Protein AF-A0A2H8TNC4-F1 (afdb_monomer)

Solvent-accessible surface area (backbone atoms only — not comparable to full-atom values): 6251 Å² total; per-residue (Å²): 139,68,77,62,63,60,59,54,50,54,49,52,51,51,62,71,61,66,63,82,79,84,84,84,79,81,80,90,71,96,87,67,88,73,74,78,86,77,75,44,74,69,52,53,50,50,51,54,50,56,70,69,66,47,72,60,62,66,52,49,52,57,48,42,38,72,75,75,38,50,90,50,41,62,58,56,50,51,54,50,49,53,55,49,51,56,53,48,50,55,51,48,55,52,48,71,74,60,124

pLDDT: mean 73.12, std 14.68, range [43.94, 95.25]

Mean predicted aligned error: 13.78 Å

Foldseek 3Di:
DDCVVVVVVVVVVVVVLPDDPPVDDDDDDPDDPDDPPPQDPVNVVVVVVVVVPDPCCVVVLVVCCPPPAPVNSVVVVVVVVVVVVVVVVVVVVVVVVPD

Organism: NCBI:txid742174

Radius of gyration: 20.62 Å; Cα contacts (8 Å, |Δi|>4): 7; chains: 1; bounding box: 57×24×50 Å

Secondary structure (DSSP, 8-state):
--THHHHHHHHHHHHHH------S-----TT---------HHHHHHHHHHHHS-HHHHHHHHHHIIIIIGGGHHHHHHHHHHHHHHHHHHHHHHHHH--

Sequence (99 aa):
MDGSWWNSREKLIQVMSRRKSDDDVLIDQPGKEKLARVLNLVDLTALGVGSTLGVGVYVLAGAVAKTDAGPAVVLSFILAAFASAFAGLCYAEFAARVP

Structure (mmCIF, N/CA/C/O backbone):
data_AF-A0A2H8TNC4-F1
#
_entry.id   AF-A0A2H8TNC4-F1
#
loop_
_atom_site.group_PDB
_atom_site.id
_atom_site.type_symbol
_atom_site.label_atom_id
_atom_site.label_alt_id
_atom_site.label_comp_id
_atom_site.label_asym_id
_atom_site.label_entity_id
_atom_site.label_seq_id
_atom_site.pdbx_PDB_ins_code
_atom_site.Cartn_x
_atom_site.Cartn_y
_atom_site.Cartn_z
_atom_site.occupancy
_atom_site.B_iso_or_equiv
_atom_site.auth_seq_id
_atom_site.auth_comp_id
_atom_site.auth_asym_id
_atom_site.auth_atom_id
_atom_site.pdbx_PDB_model_num
ATOM 1 N N . MET A 1 1 ? -24.409 -12.983 -24.078 1.00 53.22 1 MET A N 1
ATOM 2 C CA . MET A 1 1 ? -23.524 -12.769 -22.916 1.00 53.22 1 MET A CA 1
ATOM 3 C C . MET A 1 1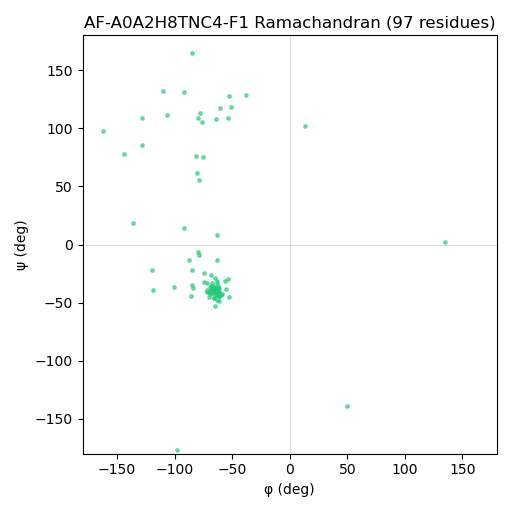 ? -22.103 -12.874 -23.420 1.00 53.22 1 MET A C 1
ATOM 5 O O . MET A 1 1 ? -21.620 -13.958 -23.714 1.00 53.22 1 MET A O 1
ATOM 9 N N . ASP A 1 2 ? -21.527 -11.721 -23.706 1.00 57.94 2 ASP A N 1
ATOM 10 C CA . ASP A 1 2 ? -20.751 -11.514 -24.920 1.00 57.94 2 ASP A CA 1
ATOM 11 C C . ASP A 1 2 ? -19.281 -11.384 -24.530 1.00 57.94 2 ASP A C 1
ATOM 13 O O . ASP A 1 2 ? -18.937 -10.620 -23.628 1.00 57.94 2 ASP A O 1
ATOM 17 N N . GLY A 1 3 ? -18.397 -12.109 -25.219 1.00 64.38 3 GLY A N 1
ATOM 18 C CA . GLY A 1 3 ? -16.948 -12.112 -24.973 1.00 64.38 3 GLY A CA 1
ATOM 19 C C . GLY A 1 3 ? -16.240 -10.764 -25.194 1.00 64.38 3 GLY A C 1
ATOM 20 O O . GLY A 1 3 ? -15.014 -10.703 -25.145 1.00 64.38 3 GLY A O 1
ATOM 21 N N . SER A 1 4 ? -16.982 -9.672 -25.419 1.00 61.94 4 SER A N 1
ATOM 22 C CA . SER A 1 4 ? -16.447 -8.317 -25.599 1.00 61.94 4 SER A CA 1
ATOM 23 C C . SER A 1 4 ? -15.832 -7.745 -24.313 1.00 61.94 4 SER A C 1
AT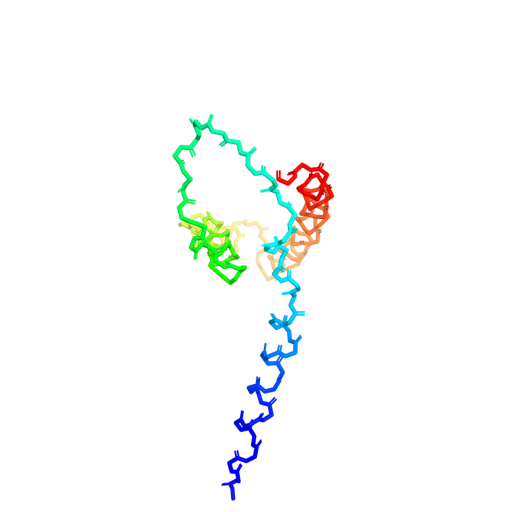OM 25 O O . SER A 1 4 ? -14.903 -6.939 -24.384 1.00 61.94 4 SER A O 1
ATOM 27 N N . TRP A 1 5 ? -16.283 -8.207 -23.139 1.00 64.25 5 TRP A N 1
ATOM 28 C CA . TRP A 1 5 ? -15.784 -7.737 -21.842 1.00 64.25 5 TRP A CA 1
ATOM 29 C C . TRP A 1 5 ? -14.329 -8.158 -21.579 1.00 64.25 5 TRP A C 1
ATOM 31 O O . TRP A 1 5 ? -13.550 -7.378 -21.033 1.00 64.25 5 TRP A O 1
ATOM 41 N N . TRP A 1 6 ? -13.928 -9.353 -22.030 1.00 68.56 6 TRP A N 1
ATOM 42 C CA . TRP A 1 6 ? -12.548 -9.845 -21.902 1.00 68.56 6 TRP A CA 1
ATOM 43 C C . TRP A 1 6 ? -11.570 -8.996 -22.727 1.00 68.56 6 TRP A C 1
ATOM 45 O O . TRP A 1 6 ? -10.574 -8.503 -22.200 1.00 68.56 6 TRP A O 1
ATOM 55 N N . ASN A 1 7 ? -11.939 -8.694 -23.974 1.00 70.88 7 ASN A N 1
ATOM 56 C CA . ASN A 1 7 ? -11.122 -7.905 -24.901 1.00 70.88 7 ASN A CA 1
ATOM 57 C C . ASN A 1 7 ? -10.916 -6.450 -24.419 1.00 70.88 7 ASN A C 1
ATOM 59 O O . ASN A 1 7 ? -9.899 -5.811 -24.694 1.00 70.88 7 ASN A O 1
ATOM 63 N N . SER A 1 8 ? -11.878 -5.909 -23.661 1.00 69.94 8 SER A N 1
ATOM 64 C CA . SER A 1 8 ? -11.774 -4.568 -23.076 1.00 69.94 8 SER A CA 1
ATOM 65 C C . SER A 1 8 ? -10.816 -4.515 -21.880 1.00 69.94 8 SER A C 1
ATOM 67 O O . SER A 1 8 ? -10.150 -3.499 -21.686 1.00 69.94 8 SER A O 1
ATOM 69 N N . ARG A 1 9 ? -10.695 -5.595 -21.095 1.00 70.12 9 ARG A N 1
ATOM 70 C CA . ARG A 1 9 ? -9.721 -5.676 -19.991 1.00 70.12 9 ARG A CA 1
ATOM 71 C C . ARG A 1 9 ? -8.299 -5.809 -20.509 1.00 70.12 9 ARG A C 1
ATOM 73 O O . ARG A 1 9 ? -7.414 -5.131 -20.001 1.00 70.12 9 ARG A O 1
ATOM 80 N N . GLU A 1 10 ? -8.092 -6.614 -21.545 1.00 67.69 10 GLU A N 1
ATOM 81 C CA . GLU A 1 10 ? -6.778 -6.790 -22.171 1.00 67.69 10 GLU A CA 1
ATOM 82 C C . GLU A 1 10 ? -6.257 -5.485 -22.782 1.00 67.69 10 GLU A C 1
ATOM 84 O O . GLU A 1 10 ? -5.090 -5.139 -22.600 1.00 67.69 10 GLU A O 1
ATOM 89 N N . LYS A 1 11 ? -7.138 -4.696 -23.412 1.00 65.31 11 LYS A N 1
ATOM 90 C CA . LYS A 1 11 ? -6.797 -3.350 -23.896 1.00 65.31 11 LYS A CA 1
ATOM 91 C C . LYS A 1 11 ? -6.417 -2.396 -22.768 1.00 65.31 11 LYS A C 1
ATOM 93 O O . LYS A 1 11 ? -5.444 -1.665 -22.912 1.00 65.31 11 LYS A O 1
ATOM 98 N N . LEU A 1 12 ? -7.135 -2.405 -21.643 1.00 69.50 12 LEU A N 1
ATOM 99 C CA . LEU A 1 12 ? -6.782 -1.571 -20.488 1.00 69.50 12 LEU A CA 1
ATOM 100 C C . LEU A 1 12 ? -5.453 -2.002 -19.855 1.00 69.50 12 LEU A C 1
ATOM 102 O O . LEU A 1 12 ? -4.655 -1.148 -19.477 1.00 69.50 12 LEU A O 1
ATOM 106 N N . ILE A 1 13 ? -5.176 -3.307 -19.809 1.00 68.19 13 ILE A N 1
ATOM 107 C CA . ILE A 1 13 ? -3.898 -3.848 -19.332 1.00 68.19 13 ILE A CA 1
ATOM 108 C C . ILE A 1 13 ? -2.759 -3.458 -20.285 1.00 68.19 13 ILE A C 1
ATOM 110 O O . ILE A 1 13 ? -1.719 -3.010 -19.814 1.00 68.19 13 ILE A O 1
ATOM 114 N N . GLN A 1 14 ? -2.958 -3.515 -21.607 1.00 65.69 14 GLN A N 1
ATOM 115 C CA . GLN A 1 14 ? -1.965 -3.042 -22.581 1.00 65.69 14 GLN A CA 1
ATOM 116 C C . GLN A 1 14 ? -1.739 -1.526 -22.520 1.00 65.69 14 GLN A C 1
ATOM 118 O O . GLN A 1 14 ? -0.596 -1.090 -22.623 1.00 65.69 14 GLN A O 1
ATOM 123 N N . VAL A 1 15 ? -2.788 -0.716 -22.334 1.00 63.88 15 VAL A N 1
ATOM 124 C CA . VAL A 1 15 ? -2.669 0.750 -22.222 1.00 63.88 15 VAL A CA 1
ATOM 125 C C . VAL A 1 15 ? -1.946 1.148 -20.932 1.00 63.88 15 VAL A C 1
ATOM 127 O O . VAL A 1 15 ? -1.101 2.037 -20.970 1.00 63.88 15 VAL A O 1
ATOM 130 N N . MET A 1 16 ? -2.200 0.457 -19.814 1.00 64.25 16 MET A N 1
ATOM 131 C CA . MET A 1 16 ? -1.454 0.670 -18.565 1.00 64.25 16 MET A CA 1
ATOM 132 C C . MET A 1 16 ? -0.018 0.125 -18.631 1.00 64.25 16 MET A C 1
ATOM 134 O O . MET A 1 16 ? 0.889 0.722 -18.055 1.00 64.25 16 MET A O 1
ATOM 138 N N . SER A 1 17 ? 0.207 -0.972 -19.363 1.00 61.28 17 SER A N 1
ATOM 139 C CA . SER A 1 17 ? 1.527 -1.588 -19.556 1.00 61.28 17 SER A CA 1
ATOM 140 C C . SER A 1 17 ? 2.397 -0.865 -20.588 1.00 61.28 17 SER A C 1
ATOM 142 O O . SER A 1 17 ? 3.582 -1.174 -20.702 1.00 61.28 17 SER A O 1
ATOM 144 N N . ARG A 1 18 ? 1.858 0.106 -21.337 1.00 47.75 18 ARG A N 1
ATOM 145 C CA . ARG A 1 18 ? 2.604 0.890 -22.330 1.00 47.75 18 ARG A CA 1
ATOM 146 C C . ARG A 1 18 ? 3.442 1.987 -21.660 1.00 47.75 18 ARG A C 1
ATOM 148 O O . ARG A 1 18 ? 3.324 3.164 -21.984 1.00 47.75 18 ARG A O 1
ATOM 155 N N . ARG A 1 19 ? 4.303 1.618 -20.709 1.00 53.69 19 ARG A N 1
ATOM 156 C CA . ARG A 1 19 ? 5.424 2.474 -20.305 1.00 53.69 19 ARG A CA 1
ATOM 157 C C . ARG A 1 19 ? 6.632 2.090 -21.143 1.00 53.69 19 ARG A C 1
ATOM 159 O O . ARG A 1 19 ? 6.908 0.914 -21.343 1.00 53.69 19 ARG A O 1
ATOM 166 N N . LYS A 1 20 ? 7.273 3.115 -21.697 1.00 44.94 20 LYS A N 1
ATOM 167 C CA . LYS A 1 20 ? 8.429 3.021 -22.580 1.00 44.94 20 LYS A CA 1
ATOM 168 C C . LYS A 1 20 ? 9.498 2.143 -21.929 1.00 44.94 20 LYS A C 1
ATOM 170 O O . LYS A 1 20 ? 9.9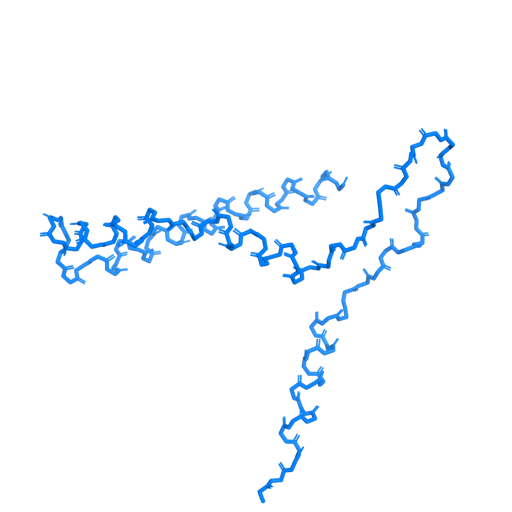79 2.467 -20.847 1.00 44.94 20 LYS A O 1
ATOM 175 N N . SER A 1 21 ? 9.815 1.040 -22.592 1.00 43.94 21 SER A N 1
ATOM 176 C CA . SER A 1 21 ? 11.060 0.321 -22.377 1.00 43.94 21 SER A CA 1
ATOM 177 C C . SER A 1 21 ? 12.170 1.282 -22.801 1.00 43.94 21 SER A C 1
ATOM 179 O O . SER A 1 21 ? 12.260 1.649 -23.974 1.00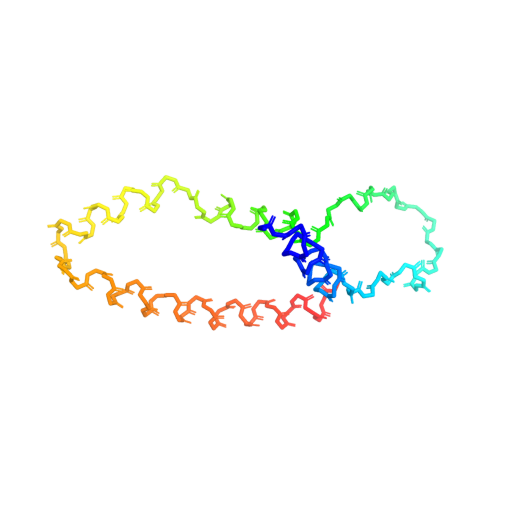 43.94 21 SER A O 1
ATOM 181 N N . ASP A 1 22 ? 12.910 1.820 -21.835 1.00 52.19 22 ASP A N 1
ATOM 182 C CA . ASP A 1 22 ? 14.089 2.651 -22.087 1.00 52.19 22 ASP A CA 1
ATOM 183 C C . ASP A 1 22 ? 15.270 1.710 -22.387 1.00 52.19 22 ASP A C 1
ATOM 185 O O . ASP A 1 22 ? 16.230 1.596 -21.631 1.00 52.19 22 ASP A O 1
ATOM 189 N N . ASP A 1 23 ? 15.134 0.936 -23.468 1.00 50.12 23 ASP A N 1
ATOM 190 C CA . ASP A 1 23 ? 16.109 -0.082 -23.877 1.00 50.12 23 ASP A CA 1
ATOM 191 C C . ASP A 1 23 ? 17.160 0.474 -24.851 1.00 50.12 23 ASP A C 1
ATOM 193 O O . ASP A 1 23 ? 17.848 -0.305 -25.503 1.00 50.12 23 ASP A O 1
ATOM 197 N N . ASP A 1 24 ? 17.280 1.798 -24.996 1.00 48.47 24 ASP A N 1
ATOM 198 C CA . ASP A 1 24 ? 18.082 2.393 -26.079 1.00 48.47 24 ASP A CA 1
ATOM 199 C C . ASP A 1 24 ? 18.979 3.561 -25.648 1.00 48.47 24 ASP A C 1
ATOM 201 O O . ASP A 1 24 ? 19.437 4.352 -26.470 1.00 48.47 24 ASP A O 1
ATOM 205 N N . VAL A 1 25 ? 19.267 3.699 -24.352 1.00 52.94 25 VAL A N 1
ATOM 206 C CA . VAL A 1 25 ? 20.275 4.661 -23.889 1.00 52.94 25 VAL A CA 1
ATOM 207 C C . VAL A 1 25 ? 21.036 4.081 -22.708 1.00 52.94 25 VAL A C 1
ATOM 209 O O . VAL A 1 25 ? 20.760 4.464 -21.590 1.00 52.94 25 VAL A O 1
ATOM 212 N N . LEU A 1 26 ? 21.990 3.172 -22.925 1.00 53.31 26 LEU A N 1
ATOM 213 C CA . LEU A 1 26 ? 23.251 3.138 -22.163 1.00 53.31 26 LEU A CA 1
ATOM 214 C C . LEU A 1 26 ? 24.285 2.300 -22.924 1.00 53.31 26 LEU A C 1
ATOM 216 O O . LEU A 1 26 ? 24.325 1.072 -22.879 1.00 53.31 26 LEU A O 1
ATOM 220 N N . ILE A 1 27 ? 25.099 3.061 -23.639 1.00 50.38 27 ILE A N 1
ATOM 221 C CA . ILE A 1 27 ? 26.379 2.755 -24.262 1.00 50.38 27 ILE A CA 1
ATOM 222 C C . ILE A 1 27 ? 27.237 1.831 -23.377 1.00 50.38 27 ILE A C 1
ATOM 224 O O . ILE A 1 27 ? 27.441 2.098 -22.194 1.00 50.38 27 ILE A O 1
ATOM 228 N N . ASP A 1 28 ? 27.713 0.753 -24.002 1.00 48.25 28 ASP A N 1
ATOM 229 C CA . ASP A 1 28 ? 29.003 0.075 -23.811 1.00 48.25 28 ASP A CA 1
ATOM 230 C C . ASP A 1 28 ? 29.810 0.472 -22.551 1.00 48.25 28 ASP A C 1
ATOM 232 O O . ASP A 1 28 ? 30.466 1.512 -22.507 1.00 48.25 28 ASP A O 1
ATOM 236 N N . GLN A 1 29 ? 29.779 -0.378 -21.518 1.00 55.00 29 GLN A N 1
ATOM 237 C CA . GLN A 1 29 ? 30.739 -0.343 -20.407 1.00 55.00 29 GLN A CA 1
ATOM 238 C C . GLN A 1 29 ? 31.329 -1.750 -20.216 1.00 55.00 29 GLN A C 1
ATOM 240 O O . GLN A 1 29 ? 30.617 -2.650 -19.751 1.00 55.00 29 GLN A O 1
ATOM 245 N N . PRO A 1 30 ? 32.611 -1.977 -20.555 1.00 47.09 30 PRO A N 1
ATOM 246 C CA . PRO A 1 30 ? 3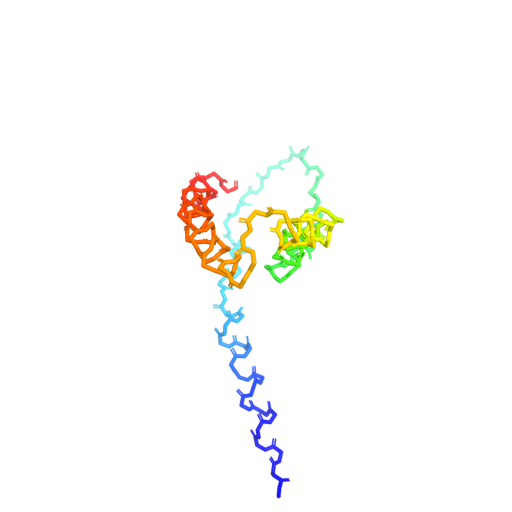3.244 -3.283 -20.434 1.00 47.09 30 PRO A CA 1
ATOM 247 C C . PRO A 1 30 ? 33.613 -3.551 -18.965 1.00 47.09 30 PRO A C 1
ATOM 249 O O . PRO A 1 30 ? 34.474 -2.879 -18.404 1.00 47.09 30 PRO A O 1
ATOM 252 N N . GLY A 1 31 ? 32.966 -4.536 -18.325 1.00 52.28 31 GLY A N 1
ATOM 253 C CA . GLY A 1 31 ? 33.428 -5.080 -17.034 1.00 52.28 31 GLY A CA 1
ATOM 254 C C . GLY A 1 31 ? 32.387 -5.295 -15.929 1.00 52.28 31 GLY A C 1
ATOM 255 O O . GLY A 1 31 ? 32.762 -5.724 -14.842 1.00 52.28 31 GLY A O 1
ATOM 256 N N . LYS A 1 32 ? 31.095 -5.035 -16.161 1.00 53.66 32 LYS A N 1
ATOM 257 C CA . LYS A 1 32 ? 30.026 -5.430 -15.224 1.00 53.66 32 LYS A CA 1
ATOM 258 C C . LYS A 1 32 ? 29.252 -6.602 -15.804 1.00 53.66 32 LYS A C 1
ATOM 260 O O . LYS A 1 32 ? 28.545 -6.434 -16.794 1.00 53.66 32 LYS A O 1
ATOM 265 N N . GLU A 1 33 ? 29.377 -7.776 -15.186 1.00 60.16 33 GLU A N 1
ATOM 266 C CA . GLU A 1 33 ? 28.464 -8.891 -15.437 1.00 60.16 33 GLU A CA 1
ATOM 267 C C . GLU A 1 33 ? 27.032 -8.385 -15.226 1.00 60.16 33 GLU A C 1
ATOM 269 O O . GLU A 1 33 ? 26.623 -7.998 -14.129 1.00 60.16 33 GLU A O 1
ATOM 274 N N . LYS A 1 34 ? 26.303 -8.259 -16.334 1.00 55.66 34 LYS A N 1
ATOM 275 C CA . LYS A 1 34 ? 24.992 -7.624 -16.378 1.00 55.66 34 LYS A CA 1
ATOM 276 C C . LYS A 1 34 ? 23.985 -8.608 -15.793 1.00 55.66 34 LYS A C 1
ATOM 278 O O . LYS A 1 34 ? 23.626 -9.579 -16.454 1.00 55.66 34 LYS A O 1
ATOM 283 N N . LEU A 1 35 ? 23.526 -8.367 -14.564 1.00 60.88 35 LEU A N 1
ATOM 284 C CA . LEU A 1 35 ? 22.368 -9.080 -14.022 1.00 60.88 35 LEU A CA 1
ATOM 285 C C . LEU A 1 35 ? 21.214 -8.949 -15.024 1.00 60.88 35 LEU A C 1
ATOM 287 O O . LEU A 1 35 ? 20.893 -7.844 -15.473 1.00 60.88 35 LEU A O 1
ATOM 291 N N . ALA A 1 36 ? 20.618 -10.078 -15.408 1.00 58.97 36 ALA A N 1
ATOM 292 C CA . ALA A 1 36 ? 19.474 -10.077 -16.306 1.00 58.97 36 ALA A CA 1
ATOM 293 C C . ALA A 1 36 ? 18.337 -9.291 -15.638 1.00 58.97 36 ALA A C 1
ATOM 295 O O . ALA A 1 36 ? 17.860 -9.663 -14.564 1.00 58.97 36 ALA A O 1
ATOM 296 N N . ARG A 1 37 ? 17.919 -8.176 -16.250 1.00 59.12 37 ARG A N 1
ATOM 297 C CA . ARG A 1 37 ? 16.828 -7.333 -15.745 1.00 59.12 37 ARG A CA 1
ATOM 298 C C . ARG A 1 37 ? 15.497 -8.035 -16.038 1.00 59.12 37 ARG A C 1
ATOM 300 O O . ARG A 1 37 ? 14.809 -7.704 -16.991 1.00 59.12 37 ARG A O 1
ATOM 307 N N . VAL A 1 38 ? 15.198 -9.069 -15.249 1.00 72.06 38 VAL A N 1
ATOM 308 C CA . VAL A 1 38 ? 13.983 -9.903 -15.356 1.00 72.06 38 VAL A CA 1
ATOM 309 C C . VAL A 1 38 ? 12.806 -9.341 -14.555 1.00 72.06 38 VAL A C 1
ATOM 311 O O . VAL A 1 38 ? 11.670 -9.770 -14.735 1.00 72.06 38 VAL A O 1
ATOM 314 N N . LEU A 1 39 ? 13.074 -8.372 -13.675 1.00 72.12 39 LEU A N 1
ATOM 315 C CA . LEU A 1 39 ? 12.077 -7.767 -12.800 1.00 72.12 39 LEU A CA 1
ATOM 316 C C . LEU A 1 39 ? 11.261 -6.720 -13.555 1.00 72.12 39 LEU A C 1
ATOM 318 O O . LEU A 1 39 ? 11.748 -5.635 -13.880 1.00 72.12 39 LEU A O 1
ATOM 322 N N . ASN A 1 40 ? 10.005 -7.056 -13.819 1.00 80.75 40 ASN A N 1
ATOM 323 C CA . ASN A 1 40 ? 9.039 -6.152 -14.427 1.00 80.75 40 ASN A CA 1
ATOM 324 C C . ASN A 1 40 ? 8.370 -5.274 -13.348 1.00 80.75 40 ASN A C 1
ATOM 326 O O . ASN A 1 40 ? 8.427 -5.604 -12.165 1.00 80.75 40 ASN A O 1
ATOM 330 N N . LEU A 1 41 ? 7.689 -4.179 -13.711 1.00 79.50 41 LEU A N 1
ATOM 331 C CA . LEU A 1 41 ? 7.039 -3.289 -12.722 1.00 79.50 41 LEU A CA 1
ATOM 332 C C . LEU A 1 41 ? 6.056 -4.025 -11.798 1.00 79.50 41 LEU A C 1
ATOM 334 O O . LEU A 1 41 ? 5.963 -3.726 -10.607 1.00 79.50 41 LEU A O 1
ATOM 338 N N . VAL A 1 42 ? 5.320 -4.989 -12.352 1.00 84.38 42 VAL A N 1
ATOM 339 C CA . VAL A 1 42 ? 4.377 -5.821 -11.592 1.00 84.38 42 VAL A CA 1
ATOM 340 C C . VAL A 1 42 ? 5.113 -6.714 -10.596 1.00 84.38 42 VAL A C 1
ATOM 342 O O . VAL A 1 42 ? 4.656 -6.880 -9.472 1.00 84.38 42 VAL A O 1
ATOM 345 N N . ASP A 1 43 ? 6.276 -7.238 -10.977 1.00 87.44 43 ASP A N 1
ATOM 346 C CA . ASP A 1 43 ? 7.091 -8.075 -10.102 1.00 87.44 43 ASP A CA 1
ATOM 347 C C . ASP A 1 43 ? 7.705 -7.244 -8.965 1.00 87.44 43 ASP A C 1
ATOM 349 O O . ASP A 1 43 ? 7.561 -7.581 -7.794 1.00 87.44 43 ASP A O 1
ATOM 353 N N . LEU A 1 44 ? 8.251 -6.064 -9.281 1.00 86.38 44 LEU A N 1
ATOM 354 C CA . LEU A 1 44 ? 8.805 -5.145 -8.284 1.00 86.38 44 LEU A CA 1
ATOM 355 C C . LEU A 1 44 ? 7.737 -4.633 -7.297 1.00 86.38 44 LEU A C 1
ATOM 357 O O . LEU A 1 44 ? 7.994 -4.523 -6.098 1.00 86.38 44 LEU A O 1
ATOM 361 N N . THR A 1 45 ? 6.524 -4.342 -7.777 1.00 89.31 45 THR A N 1
ATOM 362 C CA . THR A 1 45 ? 5.404 -3.947 -6.904 1.00 89.31 45 THR A CA 1
ATOM 363 C C . THR A 1 45 ? 4.902 -5.113 -6.058 1.00 89.31 45 THR A C 1
ATOM 365 O O . THR A 1 45 ? 4.669 -4.924 -4.864 1.00 89.31 45 THR A O 1
ATOM 368 N N . ALA A 1 46 ? 4.805 -6.322 -6.618 1.00 90.94 46 ALA A N 1
ATOM 369 C CA . ALA A 1 46 ? 4.469 -7.524 -5.858 1.00 90.94 46 ALA A CA 1
ATOM 370 C C . ALA A 1 46 ? 5.513 -7.821 -4.768 1.00 90.94 46 ALA A C 1
ATOM 372 O O . ALA A 1 46 ? 5.138 -8.118 -3.635 1.00 90.94 46 ALA A O 1
ATOM 373 N N . LEU A 1 47 ? 6.806 -7.657 -5.068 1.00 90.75 47 LEU A N 1
ATOM 374 C CA . LEU A 1 47 ? 7.894 -7.778 -4.096 1.00 90.75 47 LEU A CA 1
ATOM 375 C C . LEU A 1 47 ? 7.787 -6.737 -2.975 1.00 90.75 47 LEU A C 1
ATOM 377 O O . LEU A 1 47 ? 7.933 -7.083 -1.803 1.00 90.75 47 LEU A O 1
ATOM 381 N N . GLY A 1 48 ? 7.481 -5.479 -3.301 1.00 88.69 48 GLY A N 1
ATOM 382 C CA . GLY A 1 48 ? 7.281 -4.424 -2.300 1.00 88.69 48 GLY A CA 1
ATOM 383 C C . GLY A 1 48 ? 6.081 -4.684 -1.380 1.00 88.69 48 GLY A C 1
ATOM 384 O O . GLY A 1 48 ? 6.184 -4.545 -0.158 1.00 88.69 48 GLY A O 1
ATOM 385 N N . VAL A 1 49 ? 4.953 -5.119 -1.952 1.00 91.00 49 VAL A N 1
ATOM 386 C CA . VAL A 1 49 ? 3.749 -5.480 -1.187 1.00 91.00 49 VAL A CA 1
ATOM 387 C C . VAL A 1 49 ? 4.017 -6.703 -0.310 1.00 91.00 49 VAL A C 1
ATOM 389 O O . VAL A 1 49 ? 3.721 -6.666 0.881 1.00 91.00 49 VAL A O 1
ATOM 392 N N . GLY A 1 50 ? 4.639 -7.751 -0.853 1.00 89.50 50 GLY A N 1
ATOM 393 C CA . GLY A 1 50 ? 4.989 -8.962 -0.105 1.00 89.50 50 GLY A CA 1
ATOM 394 C C . GLY A 1 50 ? 5.978 -8.708 1.036 1.00 89.50 50 GLY A C 1
ATOM 395 O O . GLY A 1 50 ? 5.840 -9.295 2.103 1.00 89.50 50 GLY A O 1
ATOM 396 N N . SER A 1 51 ? 6.924 -7.784 0.848 1.00 90.31 51 SER A N 1
ATOM 397 C CA . SER A 1 51 ? 7.872 -7.372 1.893 1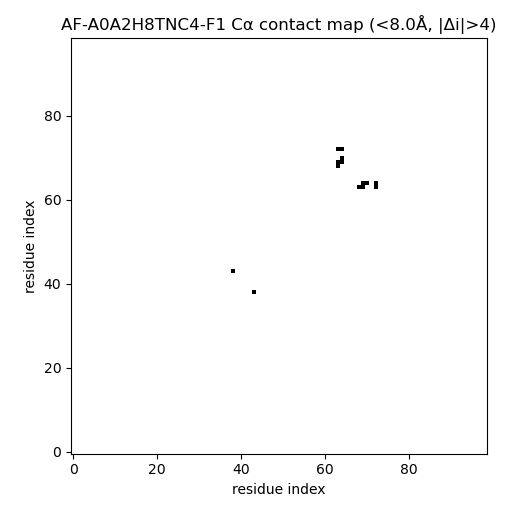.00 90.31 51 SER A CA 1
ATOM 398 C C . SER A 1 51 ? 7.193 -6.613 3.044 1.00 90.31 51 SER A C 1
ATOM 400 O O . SER A 1 51 ? 7.582 -6.740 4.203 1.00 90.31 51 SER A O 1
ATOM 402 N N . THR A 1 52 ? 6.136 -5.851 2.743 1.00 87.06 52 THR A N 1
ATOM 403 C CA . THR A 1 52 ? 5.404 -5.053 3.742 1.00 87.06 52 THR A CA 1
ATOM 404 C C . THR A 1 52 ? 4.332 -5.873 4.475 1.00 87.06 52 THR A C 1
ATOM 406 O O . THR A 1 52 ? 4.093 -5.673 5.668 1.00 87.06 52 THR A O 1
ATOM 409 N N . LEU A 1 53 ? 3.681 -6.814 3.785 1.00 89.56 53 LEU A N 1
ATOM 410 C CA . LEU A 1 53 ? 2.647 -7.690 4.343 1.00 89.56 53 LEU A CA 1
ATOM 411 C C . LEU A 1 53 ? 3.269 -8.883 5.095 1.00 89.56 53 LEU A C 1
ATOM 413 O O . LEU A 1 53 ? 3.290 -10.008 4.607 1.00 89.56 53 LEU A O 1
ATOM 417 N N . GLY A 1 54 ? 3.780 -8.641 6.305 1.00 84.69 54 GLY A N 1
A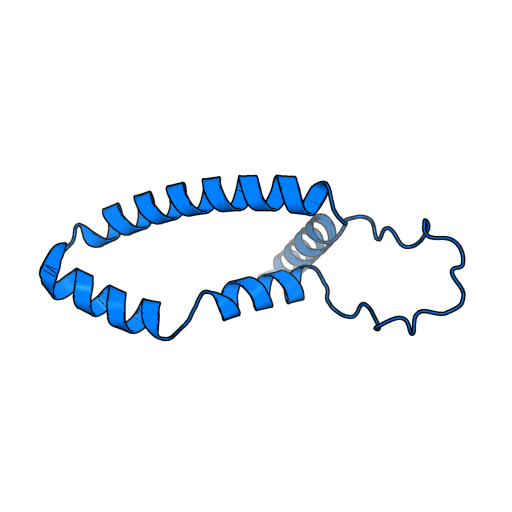TOM 418 C CA . GLY A 1 54 ? 4.312 -9.683 7.196 1.00 84.69 54 GLY A CA 1
ATOM 419 C C . GLY A 1 54 ? 3.327 -10.162 8.272 1.00 84.69 54 GLY A C 1
ATOM 420 O O . GLY A 1 54 ? 2.205 -9.674 8.389 1.00 84.69 54 GLY A O 1
ATOM 421 N N . VAL A 1 55 ? 3.780 -11.063 9.153 1.00 85.38 55 VAL A N 1
ATOM 422 C CA . VAL A 1 55 ? 3.012 -11.532 10.335 1.00 85.38 55 VAL A CA 1
ATOM 423 C C . VAL A 1 55 ? 2.532 -10.368 11.214 1.00 85.38 55 VAL A C 1
ATOM 425 O O . VAL A 1 55 ? 1.466 -10.441 11.825 1.00 85.38 55 VAL A O 1
ATOM 428 N N . GLY A 1 56 ? 3.292 -9.268 11.229 1.00 81.00 56 GLY A N 1
ATOM 429 C CA . GLY A 1 56 ? 2.991 -8.067 11.998 1.00 81.00 56 GLY A CA 1
ATOM 430 C C . GLY A 1 56 ? 1.589 -7.520 11.744 1.00 81.00 56 GLY A C 1
ATOM 431 O O . GLY A 1 56 ? 0.887 -7.255 12.711 1.00 81.00 56 GLY A O 1
ATOM 432 N N . VAL A 1 57 ? 1.129 -7.417 10.489 1.00 81.81 57 VAL A N 1
ATOM 433 C CA . VAL A 1 57 ? -0.204 -6.848 10.207 1.00 81.81 57 VAL A CA 1
ATOM 434 C C . VAL A 1 57 ? -1.329 -7.740 10.737 1.00 81.81 57 VAL A C 1
ATOM 436 O O . VAL A 1 57 ? -2.314 -7.230 11.259 1.00 81.81 57 VAL A O 1
ATOM 439 N N . TYR A 1 58 ? -1.157 -9.064 10.691 1.00 79.88 58 TYR A N 1
ATOM 440 C CA . TYR A 1 58 ? -2.157 -10.020 11.173 1.00 79.88 58 TYR A CA 1
ATOM 441 C C . TYR A 1 58 ? -2.269 -10.034 12.701 1.00 79.88 58 TYR A C 1
ATOM 443 O O . TYR A 1 58 ? -3.372 -10.122 13.238 1.00 79.88 58 TYR A O 1
ATOM 451 N N . VAL A 1 59 ? -1.143 -9.920 13.411 1.00 82.50 59 VAL A N 1
ATOM 452 C CA . VAL A 1 59 ? -1.121 -9.967 14.881 1.00 82.50 59 VAL A CA 1
ATOM 453 C C . VAL A 1 59 ? -1.397 -8.591 15.494 1.00 82.50 59 VAL A C 1
ATOM 455 O O . VAL A 1 59 ? -2.205 -8.482 16.417 1.00 82.50 59 VAL A O 1
ATOM 458 N N . LEU A 1 60 ? -0.781 -7.527 14.966 1.00 78.00 60 LEU A N 1
ATOM 459 C CA . LEU A 1 60 ? -0.945 -6.168 15.491 1.00 78.00 60 LEU A CA 1
ATOM 460 C C . LEU A 1 60 ? -2.350 -5.627 15.232 1.00 78.00 60 LEU A C 1
ATOM 462 O O . LEU A 1 60 ? -2.898 -4.981 16.117 1.00 78.00 60 LEU A O 1
ATOM 466 N N . ALA A 1 61 ? -2.978 -5.928 14.087 1.00 76.50 61 ALA A N 1
ATOM 467 C CA . ALA A 1 61 ? -4.356 -5.494 13.847 1.00 76.50 61 ALA A CA 1
ATOM 468 C C . ALA A 1 61 ? -5.331 -6.106 14.867 1.00 76.50 61 ALA A C 1
ATOM 470 O O . ALA A 1 61 ? -6.193 -5.400 15.389 1.00 76.50 61 ALA A O 1
ATOM 471 N N . GLY A 1 62 ? -5.166 -7.391 15.204 1.00 73.31 62 GLY A N 1
ATOM 472 C CA . GLY A 1 62 ? -5.983 -8.065 16.216 1.00 73.31 62 GLY A CA 1
ATOM 473 C C . GLY A 1 62 ? -5.727 -7.553 17.636 1.00 73.31 62 GLY A C 1
ATOM 474 O O . GLY A 1 62 ? -6.672 -7.375 18.404 1.00 73.31 62 GLY A O 1
ATOM 475 N N . ALA A 1 63 ? -4.465 -7.273 17.975 1.00 71.81 63 ALA A N 1
ATOM 476 C CA . ALA A 1 63 ? -4.101 -6.693 19.264 1.00 71.81 63 ALA A CA 1
ATOM 477 C C . ALA A 1 63 ? -4.681 -5.277 19.426 1.00 71.81 63 ALA A C 1
ATOM 479 O O . ALA A 1 63 ? -5.433 -5.042 20.365 1.00 71.81 63 ALA A O 1
ATOM 480 N N . VAL A 1 64 ? -4.439 -4.382 18.462 1.00 71.56 64 VAL A N 1
ATOM 481 C CA . VAL A 1 64 ? -4.893 -2.978 18.492 1.00 71.56 64 VAL A CA 1
ATOM 482 C C . VAL A 1 64 ? -6.421 -2.864 18.468 1.00 71.56 64 VAL A C 1
ATOM 484 O O . VAL A 1 64 ? -6.992 -2.015 19.156 1.00 71.56 64 VAL A O 1
ATOM 487 N N . ALA A 1 65 ? -7.108 -3.741 17.728 1.00 70.31 65 ALA A N 1
ATOM 488 C CA . ALA A 1 65 ? -8.570 -3.796 17.739 1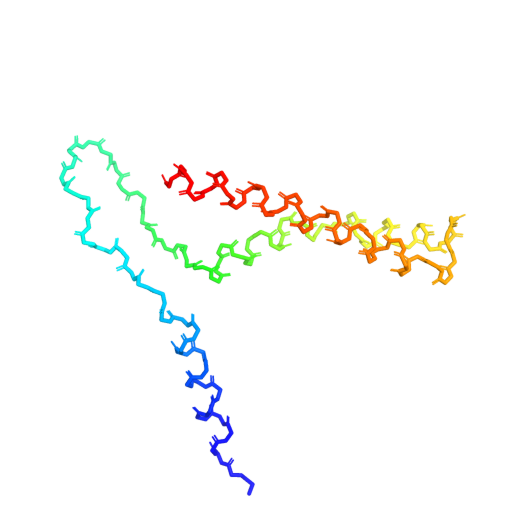.00 70.31 65 ALA A CA 1
ATOM 489 C C . ALA A 1 65 ? -9.130 -4.178 19.120 1.00 70.31 65 ALA A C 1
ATOM 491 O O . ALA A 1 65 ? -10.199 -3.699 19.501 1.00 70.31 65 ALA A O 1
ATOM 492 N N . LYS A 1 66 ? -8.411 -5.025 19.870 1.00 66.50 66 LYS A N 1
ATOM 493 C CA . LYS A 1 66 ? -8.824 -5.514 21.190 1.00 66.50 66 LYS A CA 1
ATOM 494 C C . LYS A 1 66 ? -8.467 -4.552 22.329 1.00 66.50 66 LYS A C 1
ATOM 496 O O . LYS A 1 66 ? -9.239 -4.473 23.280 1.00 66.50 66 LYS A O 1
ATOM 501 N N . THR A 1 67 ? -7.313 -3.881 22.274 1.00 63.50 67 THR A N 1
ATOM 502 C CA . THR A 1 67 ? -6.767 -3.112 23.410 1.00 63.50 67 THR A CA 1
ATOM 503 C C . THR A 1 67 ? -6.987 -1.607 23.327 1.00 63.50 67 THR A C 1
ATOM 505 O O . THR A 1 67 ? -7.240 -1.003 24.364 1.00 63.50 67 THR A O 1
ATOM 508 N N . ASP A 1 68 ? -6.924 -1.006 22.135 1.00 61.00 68 ASP A N 1
ATOM 509 C CA . ASP A 1 68 ? -6.779 0.453 22.011 1.00 61.00 68 ASP A CA 1
ATOM 510 C C . ASP A 1 68 ? -7.934 1.150 21.282 1.00 61.00 68 ASP A C 1
ATOM 512 O O . ASP A 1 68 ? -8.328 2.243 21.679 1.00 61.00 68 ASP A O 1
ATOM 516 N N . ALA A 1 69 ? -8.493 0.560 20.218 1.00 58.09 69 ALA A N 1
ATOM 517 C CA . ALA A 1 69 ? -9.314 1.337 19.278 1.00 58.09 69 ALA A CA 1
ATOM 518 C C . ALA A 1 69 ? -10.778 0.887 19.107 1.00 58.09 69 ALA A C 1
ATOM 520 O O . ALA A 1 69 ? -11.606 1.690 18.667 1.00 58.09 69 ALA A O 1
ATOM 521 N N . GLY A 1 70 ? -11.143 -0.364 19.415 1.00 64.94 70 GLY A N 1
ATOM 522 C CA . GLY A 1 70 ? -12.484 -0.874 19.087 1.00 64.94 70 GLY A CA 1
ATOM 523 C C . GLY A 1 70 ? -12.851 -0.596 17.607 1.00 64.94 70 GLY A C 1
ATOM 524 O O . GLY A 1 70 ? -11.977 -0.697 16.742 1.00 64.94 70 GLY A O 1
ATOM 525 N N . PRO A 1 71 ? -14.089 -0.187 17.256 1.00 68.75 71 PRO A N 1
ATOM 526 C CA . PRO A 1 71 ? -14.471 0.097 15.863 1.00 68.75 71 PRO A CA 1
ATOM 527 C C . PRO A 1 71 ? -13.707 1.271 15.213 1.00 68.75 71 PRO A C 1
ATOM 529 O O . PRO A 1 71 ? -13.739 1.411 13.991 1.00 68.75 71 PRO A O 1
ATOM 532 N N . ALA A 1 72 ? -12.988 2.096 15.987 1.00 78.25 72 ALA A N 1
ATOM 533 C CA . ALA A 1 72 ? -12.226 3.235 15.471 1.00 78.25 72 ALA A CA 1
ATOM 534 C C . ALA A 1 72 ? -10.866 2.852 14.854 1.00 78.25 72 ALA A C 1
ATOM 536 O O . ALA A 1 72 ? -10.229 3.700 14.231 1.00 78.25 72 ALA A O 1
ATOM 537 N N . VAL A 1 73 ? -10.433 1.585 14.949 1.00 82.88 73 VAL A N 1
ATOM 538 C CA . VAL A 1 73 ? -9.152 1.114 14.378 1.00 82.88 73 VAL A CA 1
ATOM 539 C C . VAL A 1 73 ? -9.037 1.396 12.876 1.00 82.88 73 VAL A C 1
ATOM 541 O O . VAL A 1 73 ? -7.954 1.682 12.367 1.00 82.88 73 VAL A O 1
ATOM 544 N N . VAL A 1 74 ? -10.174 1.387 12.174 1.00 82.50 74 VAL A N 1
ATOM 545 C CA . VAL A 1 74 ? -10.259 1.696 10.743 1.00 82.50 74 VAL A CA 1
ATOM 546 C C . VAL A 1 74 ? -9.854 3.147 10.470 1.00 8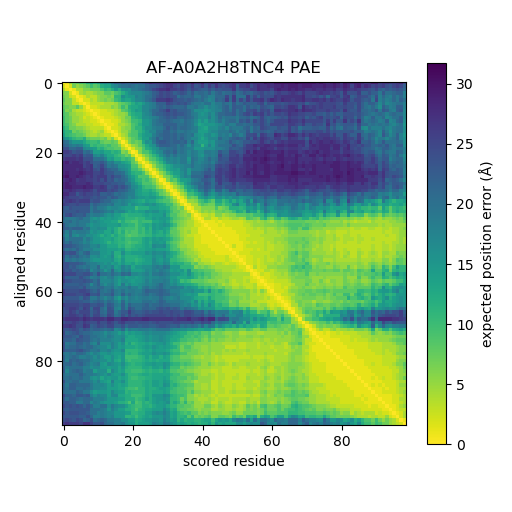2.50 74 VAL A C 1
ATOM 548 O O . VAL A 1 74 ? -9.130 3.407 9.512 1.00 82.50 74 VAL A O 1
ATOM 551 N N . LEU A 1 75 ? -10.249 4.092 11.331 1.00 85.25 75 LEU A N 1
ATOM 552 C CA . LEU A 1 75 ? -9.884 5.506 11.189 1.00 85.25 75 LEU A CA 1
ATOM 553 C C . LEU A 1 75 ? -8.380 5.719 11.399 1.00 85.25 75 LEU A C 1
ATOM 555 O O . LEU A 1 75 ? -7.749 6.433 10.620 1.00 85.25 75 LEU A O 1
ATOM 559 N N . SER A 1 76 ? -7.789 5.052 12.396 1.00 86.31 76 SER A N 1
ATOM 560 C CA . SER A 1 76 ? -6.339 5.077 12.624 1.00 86.31 76 SER A CA 1
ATOM 561 C C . SER A 1 76 ? -5.566 4.501 11.435 1.00 86.31 76 SER A C 1
ATOM 563 O O . SER A 1 76 ? -4.560 5.077 11.021 1.00 86.31 76 SER A O 1
ATOM 565 N N . PHE A 1 77 ? -6.056 3.409 10.837 1.00 85.19 77 PHE A N 1
ATOM 566 C CA . PHE A 1 77 ? -5.447 2.808 9.648 1.00 85.19 77 PHE A CA 1
ATOM 567 C C . PHE A 1 77 ? -5.517 3.716 8.418 1.00 85.19 77 PHE A C 1
ATOM 569 O O . PHE A 1 77 ? -4.546 3.796 7.670 1.00 85.19 77 PHE A O 1
ATOM 576 N N . ILE A 1 78 ? -6.627 4.431 8.217 1.00 90.38 78 ILE A N 1
ATOM 577 C CA . ILE A 1 78 ? -6.761 5.392 7.113 1.00 90.38 78 ILE A CA 1
ATOM 578 C C . ILE A 1 78 ? -5.745 6.528 7.270 1.00 90.38 78 ILE A C 1
ATOM 580 O O . ILE A 1 78 ? -5.023 6.841 6.325 1.00 90.38 78 ILE A O 1
ATOM 584 N N . LEU A 1 79 ? -5.636 7.112 8.467 1.00 90.12 79 LEU A N 1
ATOM 585 C CA . LEU A 1 79 ? -4.644 8.153 8.758 1.00 90.12 79 LEU A CA 1
ATOM 586 C C . LEU A 1 79 ? -3.206 7.658 8.549 1.00 90.12 79 LEU A C 1
ATOM 588 O O . LEU A 1 79 ? -2.404 8.350 7.919 1.00 90.12 79 LEU A O 1
ATOM 592 N N . ALA A 1 80 ? -2.889 6.448 9.013 1.00 89.38 80 ALA A N 1
ATOM 593 C CA . ALA A 1 80 ? -1.585 5.829 8.791 1.00 89.38 80 ALA A CA 1
ATOM 594 C C . ALA A 1 80 ? -1.301 5.588 7.297 1.00 89.38 80 ALA A C 1
ATOM 596 O O . ALA A 1 80 ? -0.186 5.836 6.839 1.00 89.38 80 ALA A O 1
ATOM 597 N N . ALA A 1 81 ? -2.305 5.167 6.520 1.00 89.88 81 ALA A N 1
ATOM 598 C CA . ALA A 1 81 ? -2.180 4.986 5.076 1.00 89.88 81 ALA A CA 1
ATOM 599 C C . ALA A 1 81 ? -1.880 6.311 4.361 1.00 89.88 81 ALA A C 1
ATOM 601 O O . ALA A 1 81 ? -0.995 6.354 3.509 1.00 89.88 81 ALA A O 1
ATOM 602 N N . PHE A 1 82 ? -2.544 7.405 4.748 1.00 95.25 82 PHE A N 1
ATOM 603 C CA . PHE A 1 82 ? -2.224 8.735 4.225 1.00 95.25 82 PHE A CA 1
ATOM 604 C C . PHE A 1 82 ? -0.790 9.150 4.567 1.00 95.25 82 PHE A C 1
ATOM 606 O O . PHE A 1 82 ? -0.047 9.552 3.673 1.00 95.25 82 PHE A O 1
ATOM 613 N N . ALA A 1 83 ? -0.366 9.003 5.825 1.00 94.69 83 ALA A N 1
ATOM 614 C CA . ALA A 1 83 ? 1.003 9.320 6.232 1.00 94.69 83 ALA A CA 1
ATOM 615 C C . ALA A 1 83 ? 2.048 8.494 5.454 1.00 94.69 83 ALA A C 1
ATOM 617 O O . ALA A 1 83 ? 3.045 9.033 4.971 1.00 94.69 83 ALA A O 1
ATOM 618 N N . SER A 1 84 ? 1.789 7.196 5.269 1.00 92.50 84 SER A N 1
ATOM 619 C CA . SER A 1 84 ? 2.647 6.299 4.491 1.00 92.50 84 SER A CA 1
ATOM 620 C C . SER A 1 84 ? 2.686 6.669 3.005 1.00 92.50 84 SER A C 1
ATOM 622 O O . SER A 1 84 ? 3.758 6.635 2.406 1.00 92.50 84 SER A O 1
ATOM 624 N N . ALA A 1 85 ? 1.566 7.102 2.417 1.00 93.38 85 ALA A N 1
ATOM 625 C CA . ALA A 1 85 ? 1.524 7.557 1.028 1.00 93.38 85 ALA A CA 1
ATOM 626 C C . ALA A 1 85 ? 2.408 8.793 0.803 1.00 93.38 85 ALA A C 1
ATOM 628 O O . ALA A 1 85 ? 3.172 8.827 -0.161 1.00 93.38 85 ALA A O 1
ATOM 629 N N . PHE A 1 86 ? 2.370 9.773 1.714 1.00 94.44 86 PHE A N 1
ATOM 630 C CA . PHE A 1 86 ? 3.267 10.934 1.660 1.00 94.44 86 PHE A CA 1
ATOM 631 C C . PHE A 1 86 ? 4.741 10.529 1.782 1.00 94.44 86 PHE A C 1
ATOM 633 O O . PHE A 1 86 ? 5.573 11.010 1.015 1.00 94.44 86 PHE A O 1
ATOM 640 N N . ALA A 1 87 ? 5.070 9.600 2.685 1.00 92.75 87 ALA A N 1
ATOM 641 C CA . ALA A 1 87 ? 6.426 9.064 2.783 1.00 92.75 87 ALA A CA 1
ATOM 642 C C . ALA A 1 87 ? 6.852 8.345 1.487 1.00 92.75 87 ALA A C 1
ATOM 644 O O . ALA A 1 87 ? 7.963 8.549 0.999 1.00 92.75 87 ALA A O 1
ATOM 645 N N . GLY A 1 88 ? 5.955 7.551 0.896 1.00 90.19 88 GLY A N 1
ATOM 646 C CA . GLY A 1 88 ? 6.171 6.865 -0.376 1.00 90.19 88 GLY A CA 1
ATOM 647 C C . GLY A 1 88 ? 6.406 7.824 -1.545 1.00 90.19 88 GLY A C 1
ATOM 648 O O . GLY A 1 88 ? 7.268 7.559 -2.375 1.00 90.19 88 GLY A O 1
ATOM 649 N N . LEU A 1 89 ? 5.707 8.963 -1.581 1.00 90.88 89 LEU A N 1
ATOM 650 C CA . LEU A 1 89 ? 5.931 10.038 -2.555 1.00 90.88 89 LEU A CA 1
ATOM 651 C C . LEU A 1 89 ? 7.344 10.624 -2.448 1.00 90.88 89 LEU A C 1
ATOM 653 O O . LEU A 1 89 ? 8.016 10.762 -3.469 1.00 90.88 89 LEU A O 1
ATOM 657 N N . CYS A 1 90 ? 7.831 10.888 -1.232 1.00 88.00 90 CYS A N 1
ATOM 658 C CA . CYS A 1 90 ? 9.214 11.327 -1.032 1.00 88.00 90 CYS A CA 1
ATOM 659 C C . CYS A 1 90 ? 10.220 10.266 -1.508 1.00 88.00 90 CYS A C 1
ATOM 661 O O . CYS A 1 90 ? 11.178 10.592 -2.206 1.00 88.00 90 CYS A O 1
ATOM 663 N N . TYR A 1 91 ? 9.995 8.988 -1.183 1.00 87.62 91 TYR A N 1
ATOM 664 C CA . TYR A 1 91 ? 10.846 7.898 -1.675 1.00 87.62 91 TYR A CA 1
ATOM 665 C C . TYR A 1 91 ? 10.814 7.770 -3.201 1.00 87.62 91 TYR A C 1
ATOM 667 O O . TYR A 1 91 ? 11.853 7.524 -3.809 1.00 87.62 91 TYR A O 1
ATOM 675 N N . ALA A 1 92 ? 9.655 7.976 -3.828 1.00 87.81 92 ALA A N 1
ATOM 676 C CA . ALA A 1 92 ? 9.517 7.969 -5.279 1.00 87.81 92 ALA A CA 1
ATOM 677 C C . ALA A 1 92 ? 10.281 9.132 -5.934 1.00 87.81 92 ALA A C 1
ATOM 679 O O . ALA A 1 92 ? 10.910 8.933 -6.972 1.00 87.81 92 ALA A O 1
ATOM 680 N N . GLU A 1 93 ? 10.281 10.322 -5.323 1.00 89.12 93 GLU A N 1
ATOM 681 C CA . GLU A 1 93 ? 11.067 11.467 -5.800 1.00 89.12 93 GLU A CA 1
ATOM 682 C C . GLU A 1 93 ? 12.573 11.169 -5.774 1.00 89.12 93 GLU A C 1
ATOM 684 O O . GLU A 1 93 ? 13.280 11.461 -6.741 1.00 89.12 93 GLU A O 1
ATOM 689 N N . PHE A 1 94 ? 13.071 10.530 -4.711 1.00 84.50 94 PHE A N 1
ATOM 690 C CA . PHE A 1 94 ? 14.474 10.115 -4.637 1.00 84.50 94 PHE A CA 1
ATOM 691 C C . PHE A 1 94 ? 14.810 8.979 -5.610 1.00 84.50 94 PHE A C 1
ATOM 693 O O . PHE A 1 94 ? 15.835 9.052 -6.286 1.00 84.50 94 PHE A O 1
ATOM 700 N N . ALA A 1 95 ? 13.942 7.974 -5.736 1.00 82.38 95 ALA A N 1
ATOM 701 C CA . ALA A 1 95 ? 14.128 6.864 -6.671 1.00 82.38 95 ALA A CA 1
ATOM 702 C C . ALA A 1 95 ? 14.134 7.325 -8.139 1.00 82.38 95 ALA A C 1
ATOM 704 O O . ALA A 1 95 ? 14.834 6.750 -8.964 1.00 82.38 95 ALA A O 1
ATOM 705 N N . ALA A 1 96 ? 13.400 8.390 -8.475 1.00 78.25 96 ALA A N 1
ATOM 706 C CA . ALA A 1 96 ? 13.426 8.981 -9.812 1.00 78.25 96 ALA A CA 1
ATOM 707 C C . ALA A 1 96 ? 14.707 9.791 -10.097 1.00 78.25 96 ALA A C 1
ATOM 709 O O . ALA A 1 96 ? 15.070 9.963 -11.259 1.00 78.25 96 ALA A O 1
ATOM 710 N N . ARG A 1 97 ? 15.390 10.301 -9.060 1.00 75.94 97 ARG A N 1
ATOM 711 C CA . ARG A 1 97 ? 16.652 11.053 -9.201 1.00 75.94 97 ARG A CA 1
ATOM 712 C C . ARG A 1 97 ? 17.889 10.158 -9.282 1.00 75.94 97 ARG A C 1
ATOM 714 O O . ARG A 1 97 ? 18.910 10.615 -9.788 1.00 75.94 97 ARG A O 1
ATOM 721 N N . VAL A 1 98 ? 17.812 8.922 -8.793 1.00 58.72 98 VAL A N 1
ATOM 722 C CA . VAL A 1 98 ? 18.919 7.953 -8.797 1.00 58.72 98 VAL A CA 1
ATOM 723 C C . VAL A 1 98 ? 18.422 6.631 -9.411 1.00 58.72 98 VAL A C 1
ATOM 725 O O . VAL A 1 98 ? 17.947 5.775 -8.664 1.00 58.72 98 VAL A O 1
ATOM 728 N N . PRO A 1 99 ? 18.456 6.491 -10.752 1.00 57.28 99 PRO A N 1
ATOM 729 C CA . PRO A 1 99 ? 18.011 5.284 -11.458 1.00 57.28 99 PRO A CA 1
ATOM 730 C C . PRO A 1 99 ? 19.011 4.117 -11.416 1.00 57.28 99 PRO A C 1
ATOM 732 O O . PRO A 1 99 ? 20.235 4.366 -11.310 1.00 57.28 99 PRO A O 1
#